Protein AF-A0A965ER17-F1 (afdb_monomer)

Sequence (101 aa):
MDSDFRTEFVRAPSGTKHHPALVLNADYRPLSYYPLSLWSWQDAIKAAYMDRVDIVAEYDDYVSSPTTRIKIPSVVVLKDYIKPQKRVAFTRFNLFLRDEF

Secondary structure (DSSP, 8-state):
--SSHHHHHHH-TTTTSSSPEEEEPTTS-BS-BTTB-EE-HHHHHHHHHTTSEEEEEEEEEEEE-SS-EEEEEEEEEESSPPPPPSS----HHHHHHHTT-

Structure (mmCIF, N/CA/C/O backbone):
data_AF-A0A965ER17-F1
#
_entry.id   AF-A0A965ER17-F1
#
loop_
_atom_site.group_PDB
_atom_site.id
_atom_site.type_symbol
_atom_site.label_atom_id
_atom_site.label_alt_id
_atom_site.label_comp_id
_atom_site.label_asym_id
_atom_site.label_entity_id
_atom_site.label_seq_id
_atom_site.pdbx_PDB_ins_code
_atom_site.Cartn_x
_atom_site.Cartn_y
_atom_site.Cartn_z
_atom_site.occupancy
_atom_site.B_iso_or_equiv
_atom_site.auth_seq_id
_atom_site.auth_comp_id
_atom_site.auth_asym_id
_atom_site.auth_atom_id
_atom_site.pdbx_PDB_model_num
ATOM 1 N N . MET A 1 1 ? 2.410 18.485 -7.675 1.00 39.69 1 MET A N 1
ATOM 2 C CA . MET A 1 1 ? 2.760 18.340 -6.240 1.00 39.69 1 MET A CA 1
ATOM 3 C C . MET A 1 1 ? 2.856 16.835 -5.963 1.00 39.69 1 MET A C 1
ATOM 5 O O . MET A 1 1 ? 2.092 16.299 -5.182 1.00 39.69 1 MET A O 1
ATOM 9 N N . ASP A 1 2 ? 3.751 16.127 -6.666 1.00 43.38 2 ASP A N 1
ATOM 10 C CA . ASP A 1 2 ? 3.646 14.659 -6.861 1.00 43.38 2 ASP A CA 1
ATOM 11 C C . ASP A 1 2 ? 4.914 13.898 -6.447 1.00 43.38 2 ASP A C 1
ATOM 13 O O . ASP A 1 2 ? 5.066 12.704 -6.705 1.00 43.38 2 ASP A O 1
ATOM 17 N N . SER A 1 3 ? 5.878 14.604 -5.858 1.00 39.09 3 SER A N 1
ATOM 18 C CA . SER A 1 3 ? 7.214 14.083 -5.569 1.00 39.09 3 SER A CA 1
ATOM 19 C C . SER A 1 3 ? 7.344 13.403 -4.205 1.00 39.09 3 SER A C 1
ATOM 21 O O . SER A 1 3 ? 8.278 12.623 -4.041 1.00 39.09 3 SER A O 1
ATOM 23 N N . ASP A 1 4 ? 6.426 13.640 -3.262 1.00 49.84 4 ASP A N 1
ATOM 24 C CA . ASP A 1 4 ? 6.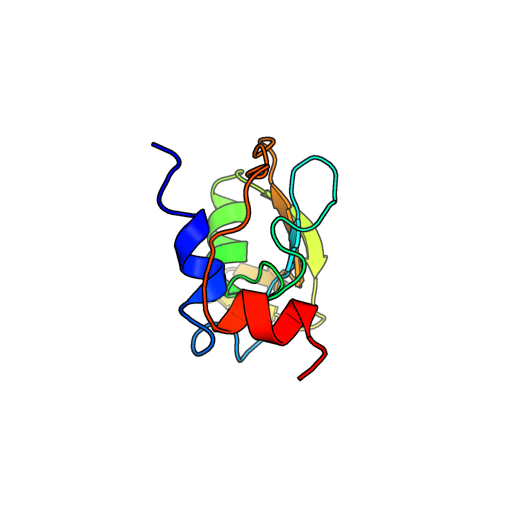593 13.167 -1.877 1.00 49.84 4 ASP A CA 1
ATOM 25 C C . ASP A 1 4 ? 6.228 11.696 -1.665 1.00 49.84 4 ASP A C 1
ATOM 27 O O . ASP A 1 4 ? 6.980 10.981 -1.004 1.00 49.84 4 ASP A O 1
ATOM 31 N N . PHE A 1 5 ? 5.163 11.192 -2.301 1.00 52.16 5 PHE A N 1
ATOM 32 C CA . PHE A 1 5 ? 4.702 9.814 -2.071 1.00 52.16 5 PHE A CA 1
ATOM 33 C C . PHE A 1 5 ? 5.798 8.769 -2.313 1.00 52.16 5 PHE A C 1
ATOM 35 O O . PHE A 1 5 ? 5.906 7.786 -1.590 1.00 52.16 5 PHE A O 1
ATOM 42 N N . ARG A 1 6 ? 6.653 8.983 -3.320 1.00 52.62 6 ARG A N 1
ATOM 43 C CA . ARG A 1 6 ? 7.596 7.969 -3.820 1.00 52.62 6 ARG A CA 1
ATOM 44 C C . ARG A 1 6 ? 8.708 7.600 -2.840 1.00 52.62 6 ARG A C 1
ATOM 46 O O . ARG A 1 6 ? 9.254 6.505 -2.952 1.00 52.62 6 ARG A O 1
ATOM 53 N N . THR A 1 7 ? 9.068 8.491 -1.919 1.00 51.44 7 THR A N 1
ATOM 54 C CA . THR A 1 7 ? 10.239 8.284 -1.051 1.00 51.44 7 THR A CA 1
ATOM 55 C C . THR A 1 7 ? 9.877 7.604 0.271 1.00 51.44 7 THR A C 1
ATOM 57 O O . THR A 1 7 ? 10.749 7.007 0.906 1.00 51.44 7 THR A O 1
ATOM 60 N N . GLU A 1 8 ? 8.603 7.645 0.670 1.00 54.31 8 GLU A N 1
ATOM 61 C CA . GLU A 1 8 ? 8.131 7.072 1.936 1.00 54.31 8 GLU A CA 1
ATOM 62 C C . GLU A 1 8 ? 8.098 5.542 1.921 1.00 54.31 8 GLU A C 1
ATOM 64 O O . GLU A 1 8 ? 8.535 4.922 2.890 1.00 54.31 8 GLU A O 1
ATOM 69 N N . PHE A 1 9 ? 7.701 4.927 0.800 1.00 55.34 9 PHE A N 1
ATOM 70 C CA . PHE A 1 9 ? 7.565 3.467 0.681 1.00 55.34 9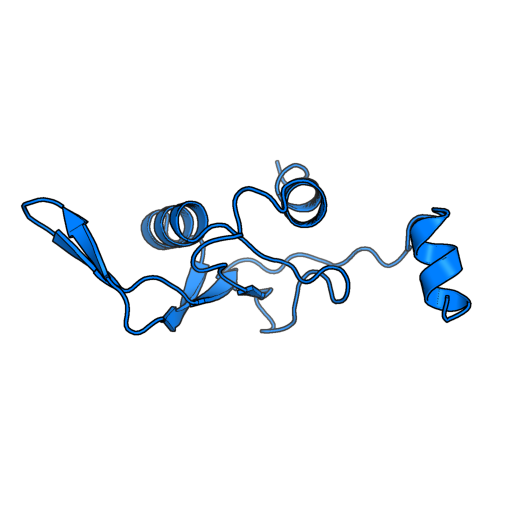 PHE A CA 1
ATOM 71 C C . PHE A 1 9 ? 8.860 2.691 0.984 1.00 55.34 9 PHE A C 1
ATOM 73 O O . PHE A 1 9 ? 8.817 1.539 1.403 1.00 55.34 9 PHE A O 1
ATOM 80 N N . VAL A 1 10 ? 10.023 3.308 0.746 1.00 51.97 10 VAL A N 1
ATOM 81 C CA . VAL A 1 10 ? 11.341 2.653 0.842 1.00 51.97 10 VAL A CA 1
ATOM 82 C C . VAL A 1 10 ? 12.018 2.910 2.193 1.00 51.97 10 VAL A C 1
ATOM 84 O O . VAL A 1 10 ? 12.891 2.144 2.597 1.00 51.97 10 VAL A O 1
ATOM 87 N N . ARG A 1 11 ? 11.665 3.994 2.898 1.00 50.91 11 ARG A N 1
ATOM 88 C CA . ARG A 1 11 ? 12.476 4.515 4.016 1.00 50.91 11 ARG A CA 1
ATOM 89 C C . ARG A 1 11 ? 11.899 4.284 5.412 1.00 50.91 11 ARG A C 1
ATOM 91 O O . ARG A 1 11 ? 12.631 4.494 6.375 1.00 50.91 11 ARG A O 1
ATOM 98 N N . ALA A 1 12 ? 10.655 3.820 5.550 1.00 54.56 12 ALA A N 1
ATOM 99 C CA . ALA A 1 12 ? 10.009 3.674 6.860 1.00 54.56 12 ALA A CA 1
ATOM 100 C C . ALA A 1 12 ? 9.433 2.263 7.133 1.00 54.56 12 ALA A C 1
ATOM 102 O O . ALA A 1 12 ? 8.228 2.115 7.331 1.00 54.56 12 ALA A O 1
ATOM 103 N N . PRO A 1 13 ? 10.271 1.210 7.235 1.00 53.34 13 PRO A N 1
ATOM 104 C CA . PRO A 1 13 ? 9.808 -0.152 7.541 1.00 53.34 13 PRO A CA 1
ATOM 105 C C . PRO A 1 13 ? 9.245 -0.317 8.966 1.00 53.34 13 PRO A C 1
ATOM 107 O O . PRO A 1 13 ? 8.674 -1.354 9.298 1.00 53.34 13 PRO A O 1
ATOM 110 N N . SER A 1 14 ? 9.431 0.665 9.855 1.00 53.00 14 SER A N 1
ATOM 111 C CA . SER A 1 14 ? 8.935 0.609 11.235 1.00 53.00 14 SER A CA 1
ATOM 112 C C . SER A 1 14 ? 7.425 0.844 11.341 1.00 53.00 14 SER A C 1
ATOM 114 O O . SER A 1 14 ? 6.802 0.254 12.221 1.00 53.00 14 SER A O 1
ATOM 116 N N . GLY A 1 15 ? 6.836 1.646 10.445 1.00 59.22 15 GLY A N 1
ATOM 117 C CA . GLY A 1 15 ? 5.395 1.935 10.423 1.00 59.22 15 GLY A CA 1
ATOM 118 C C . GLY A 1 15 ? 4.541 0.835 9.783 1.00 59.22 15 GLY A C 1
ATOM 119 O O . GLY A 1 15 ? 3.334 0.795 9.992 1.00 59.22 15 GLY A O 1
ATOM 120 N N . THR A 1 16 ? 5.161 -0.087 9.043 1.00 63.28 16 THR A N 1
ATOM 121 C CA . THR A 1 16 ? 4.493 -1.157 8.282 1.00 63.28 16 THR A CA 1
ATOM 122 C C . THR A 1 16 ? 4.509 -2.515 8.994 1.00 63.28 16 THR A C 1
ATOM 124 O O . THR A 1 16 ? 4.176 -3.529 8.389 1.00 63.28 16 THR A O 1
ATOM 127 N N . LYS A 1 17 ? 4.937 -2.588 10.264 1.00 70.06 17 LYS A N 1
ATOM 128 C CA . LYS A 1 17 ? 5.094 -3.875 10.976 1.00 70.06 17 LYS A CA 1
ATOM 129 C C . LYS A 1 17 ? 3.774 -4.562 11.326 1.00 70.06 17 LYS A C 1
ATOM 131 O O . LYS A 1 17 ? 3.747 -5.781 11.454 1.00 70.06 17 LYS A O 1
ATOM 136 N N . HIS A 1 18 ? 2.702 -3.794 11.484 1.00 83.56 18 HIS A N 1
ATOM 137 C CA . HIS A 1 18 ? 1.373 -4.309 11.798 1.00 83.56 18 HIS A CA 1
ATOM 138 C C . HIS A 1 18 ? 0.457 -4.000 10.619 1.00 83.56 18 HIS A C 1
ATOM 140 O O . HIS A 1 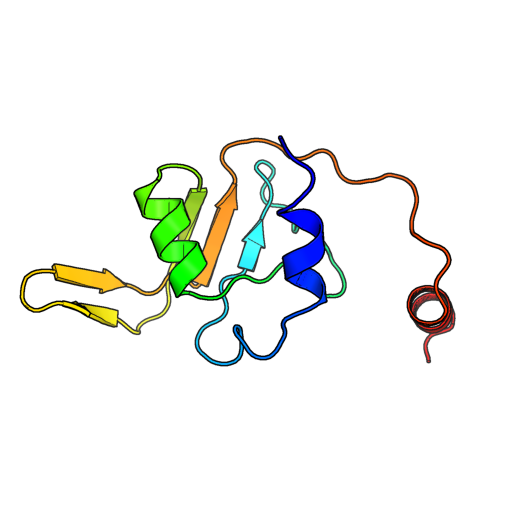18 ? 0.253 -2.829 10.316 1.00 83.56 18 HIS A O 1
ATOM 146 N N . HIS A 1 19 ? -0.035 -5.045 9.949 1.00 91.31 19 HIS A N 1
ATOM 147 C CA . HIS A 1 19 ? -1.009 -4.964 8.851 1.00 91.31 19 HIS A CA 1
ATOM 148 C C . HIS A 1 19 ? -0.610 -4.004 7.711 1.00 91.31 19 HIS A C 1
ATOM 150 O O . HIS A 1 19 ? -1.302 -3.017 7.467 1.00 91.31 19 HIS A O 1
ATOM 156 N N . PRO A 1 20 ? 0.523 -4.242 7.022 1.00 93.12 20 PRO A N 1
ATOM 157 C CA . PRO A 1 20 ? 0.936 -3.408 5.896 1.00 93.12 20 PRO A CA 1
ATOM 158 C C . PRO A 1 20 ? -0.019 -3.530 4.704 1.00 93.12 20 PRO A C 1
ATOM 160 O O . PRO A 1 20 ? -0.323 -4.628 4.254 1.00 93.12 20 PRO A O 1
ATOM 163 N N . ALA A 1 21 ? -0.407 -2.405 4.113 1.00 93.75 21 ALA A N 1
ATOM 164 C CA . ALA A 1 21 ? -1.220 -2.394 2.904 1.00 93.75 21 ALA A CA 1
ATOM 165 C C . ALA A 1 21 ? -0.337 -2.346 1.649 1.00 93.75 21 ALA A C 1
ATOM 167 O O . ALA A 1 21 ? 0.485 -1.440 1.499 1.00 93.75 21 ALA A O 1
ATOM 168 N N . LEU A 1 22 ? -0.519 -3.289 0.723 1.00 94.56 22 LEU A N 1
ATOM 169 C CA . LEU A 1 22 ? 0.114 -3.248 -0.592 1.00 94.56 22 LEU A CA 1
ATOM 170 C C . LEU A 1 22 ? -0.528 -2.158 -1.450 1.00 94.56 22 LEU A C 1
ATOM 172 O O . LEU A 1 22 ? -1.741 -2.151 -1.649 1.00 94.56 22 LEU A O 1
ATOM 176 N N . VAL A 1 23 ? 0.300 -1.273 -1.996 1.00 94.19 23 VAL A N 1
ATOM 177 C CA . VAL A 1 23 ? -0.140 -0.178 -2.860 1.00 94.19 23 VAL A CA 1
ATOM 178 C C . VAL A 1 23 ? 0.173 -0.516 -4.304 1.00 94.19 23 VAL A C 1
ATOM 180 O O . VAL A 1 23 ? 1.336 -0.668 -4.693 1.00 94.19 23 VAL A O 1
ATOM 183 N N . LEU A 1 24 ? -0.881 -0.604 -5.099 1.00 95.06 24 LEU A N 1
ATOM 184 C CA . LEU A 1 24 ? -0.833 -0.815 -6.533 1.00 95.06 24 LEU A CA 1
ATOM 185 C C . LEU A 1 24 ? -1.119 0.496 -7.258 1.00 95.06 24 LEU A C 1
ATOM 187 O O . LEU A 1 24 ? -1.845 1.366 -6.783 1.00 95.06 24 LEU A O 1
ATOM 191 N N . ASN A 1 25 ? -0.543 0.630 -8.438 1.00 94.88 25 ASN A N 1
ATOM 192 C CA . ASN A 1 25 ? -0.860 1.693 -9.368 1.00 94.88 25 ASN A CA 1
ATOM 193 C C . ASN A 1 25 ? -2.229 1.441 -10.033 1.00 94.88 25 ASN A C 1
ATOM 195 O O . ASN A 1 25 ? -2.774 0.343 -9.924 1.00 94.88 25 ASN A O 1
ATOM 199 N N . ALA A 1 26 ? -2.761 2.424 -10.762 1.00 94.94 26 ALA A N 1
ATOM 200 C CA . ALA A 1 26 ? -4.075 2.340 -11.417 1.00 94.94 26 ALA A CA 1
ATOM 201 C C . ALA A 1 26 ? -4.204 1.198 -12.451 1.00 94.94 26 ALA A C 1
ATOM 203 O O . ALA A 1 26 ? -5.305 0.799 -12.816 1.00 94.94 26 ALA A O 1
ATOM 204 N N . ASP A 1 27 ? -3.082 0.649 -12.924 1.00 94.88 27 ASP A N 1
ATOM 205 C CA . ASP A 1 27 ? -3.017 -0.536 -13.787 1.00 94.88 27 ASP A CA 1
ATOM 206 C C . ASP A 1 27 ? -2.861 -1.855 -13.005 1.00 94.88 27 ASP A C 1
ATOM 208 O O . ASP A 1 27 ? -2.501 -2.879 -13.588 1.00 94.88 27 ASP A O 1
ATOM 212 N N . TYR A 1 28 ? -3.121 -1.839 -11.693 1.00 94.94 28 TYR A N 1
ATOM 213 C CA . TYR A 1 28 ? -3.030 -2.981 -10.776 1.00 94.94 28 TYR A CA 1
ATOM 214 C C . TYR A 1 28 ? -1.623 -3.590 -10.670 1.00 94.94 28 TYR A C 1
ATOM 216 O O . TYR A 1 28 ? -1.450 -4.714 -10.198 1.00 94.94 28 TYR A O 1
ATOM 224 N N . ARG A 1 29 ? -0.588 -2.846 -11.077 1.00 91.69 29 ARG A N 1
ATOM 225 C CA . ARG A 1 29 ? 0.816 -3.247 -10.924 1.00 91.69 29 ARG A CA 1
ATOM 226 C C . ARG A 1 29 ? 1.436 -2.568 -9.708 1.00 91.69 29 ARG A C 1
ATOM 228 O O . ARG A 1 29 ? 1.084 -1.428 -9.406 1.00 91.69 29 ARG A O 1
ATOM 235 N N . PRO A 1 30 ? 2.374 -3.218 -9.002 1.00 87.69 30 PRO A N 1
ATOM 236 C CA . PRO A 1 30 ? 3.051 -2.578 -7.882 1.00 87.69 30 PRO A CA 1
ATOM 237 C C . PRO A 1 30 ? 3.856 -1.367 -8.369 1.00 87.69 30 PRO A C 1
ATOM 239 O O . PRO A 1 30 ? 4.466 -1.393 -9.440 1.00 87.69 30 PRO A O 1
ATOM 242 N N . LEU A 1 31 ? 3.884 -0.302 -7.564 1.00 85.94 31 LEU A N 1
ATOM 243 C CA . LEU A 1 31 ? 4.677 0.899 -7.862 1.00 85.94 31 LEU A CA 1
ATOM 244 C C . LEU A 1 31 ? 6.182 0.620 -7.771 1.00 85.94 31 LEU A C 1
ATOM 246 O O . LEU A 1 31 ? 6.980 1.259 -8.456 1.00 85.94 31 LEU A O 1
ATOM 250 N N . SER A 1 32 ? 6.559 -0.335 -6.921 1.00 82.12 32 SER A N 1
ATOM 251 C CA . SER A 1 32 ? 7.918 -0.841 -6.771 1.00 82.12 32 SER A CA 1
ATOM 252 C C . SER A 1 32 ? 7.878 -2.346 -6.534 1.00 82.12 32 SER A C 1
ATOM 254 O O . SER A 1 32 ? 7.082 -2.829 -5.732 1.00 82.12 32 SER A O 1
ATOM 256 N N . TYR A 1 33 ? 8.745 -3.083 -7.228 1.00 80.12 33 TYR A N 1
ATOM 257 C CA . TYR A 1 33 ? 8.883 -4.532 -7.062 1.00 80.12 33 TYR A CA 1
ATOM 258 C C . TYR A 1 33 ? 9.835 -4.891 -5.917 1.00 80.12 33 TYR A C 1
ATOM 260 O O . TYR A 1 33 ? 9.646 -5.918 -5.271 1.00 80.12 33 TYR A O 1
ATOM 268 N N . TYR A 1 34 ? 10.842 -4.051 -5.645 1.00 78.75 34 TYR A N 1
ATOM 269 C CA . TYR A 1 34 ? 11.763 -4.265 -4.533 1.00 78.75 34 TYR A CA 1
ATOM 270 C C . TYR A 1 34 ? 12.391 -2.948 -4.024 1.00 78.75 34 TYR A C 1
ATOM 272 O O . TYR A 1 34 ? 13.119 -2.294 -4.774 1.00 78.75 34 TYR A O 1
ATOM 280 N N . PRO A 1 35 ? 12.141 -2.554 -2.760 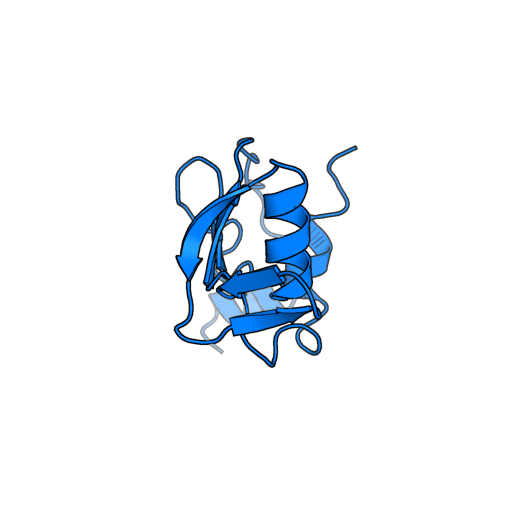1.00 80.12 35 PRO A N 1
ATOM 281 C CA . PRO A 1 35 ? 11.154 -3.157 -1.860 1.00 80.12 35 PRO A CA 1
ATOM 282 C C . PRO A 1 35 ? 9.731 -2.957 -2.404 1.00 80.12 35 PRO A C 1
ATOM 284 O O . PRO A 1 35 ? 9.494 -2.039 -3.194 1.00 80.12 35 PRO A O 1
ATOM 287 N N . LEU A 1 36 ? 8.794 -3.822 -2.011 1.00 84.31 36 LEU A N 1
ATOM 288 C CA . LEU A 1 36 ? 7.385 -3.659 -2.379 1.00 84.31 36 LEU A CA 1
ATOM 289 C C . LEU A 1 36 ? 6.857 -2.299 -1.905 1.00 84.31 36 LEU A C 1
ATOM 291 O O . LEU A 1 36 ? 7.244 -1.805 -0.845 1.00 84.31 36 LEU A O 1
ATOM 295 N N . SER A 1 37 ? 5.954 -1.703 -2.681 1.00 87.88 37 SER A N 1
ATOM 296 C CA . SER A 1 37 ? 5.271 -0.466 -2.302 1.00 87.88 37 SER A CA 1
ATOM 297 C C . SER A 1 37 ? 4.229 -0.736 -1.220 1.00 87.88 37 SER A C 1
ATOM 299 O O . SER A 1 37 ? 3.103 -1.124 -1.522 1.00 87.88 37 SER A O 1
ATOM 301 N N . LEU A 1 38 ? 4.616 -0.543 0.041 1.00 89.94 38 LEU A N 1
ATOM 302 C CA . LEU A 1 38 ? 3.763 -0.774 1.206 1.00 89.94 38 LEU A CA 1
ATOM 303 C C . LEU A 1 38 ? 3.419 0.536 1.922 1.00 89.94 38 LEU A C 1
ATOM 305 O O . LEU A 1 38 ? 4.266 1.418 2.069 1.00 89.94 38 LEU A O 1
ATOM 309 N N . TRP A 1 39 ? 2.190 0.625 2.418 1.00 90.56 39 TRP A N 1
ATOM 310 C CA . TRP A 1 39 ? 1.723 1.649 3.349 1.00 90.56 39 TRP A CA 1
ATOM 311 C C . TRP A 1 39 ? 1.420 1.052 4.719 1.00 90.56 39 TRP A C 1
ATOM 313 O O . TRP A 1 39 ? 1.174 -0.147 4.861 1.00 90.56 39 TRP A O 1
ATOM 323 N N . SER A 1 40 ? 1.416 1.910 5.740 1.00 91.69 40 SER A N 1
ATOM 324 C CA . SER A 1 40 ? 0.751 1.580 6.998 1.00 91.69 40 SER A CA 1
ATOM 325 C C . SER A 1 40 ? -0.757 1.449 6.752 1.00 91.69 40 SER A C 1
ATOM 327 O O . SER A 1 40 ? -1.309 2.105 5.859 1.00 91.69 40 SER A O 1
ATOM 329 N N . TRP A 1 41 ? -1.459 0.637 7.540 1.00 92.75 41 TRP A N 1
ATOM 330 C CA . TRP A 1 41 ? -2.913 0.558 7.404 1.00 92.75 41 TRP A CA 1
ATOM 331 C C . TRP A 1 41 ? -3.606 1.897 7.688 1.00 92.75 41 TRP A C 1
ATOM 333 O O . TRP A 1 41 ? -4.652 2.186 7.108 1.00 92.75 41 TRP A O 1
ATOM 343 N N . GLN A 1 42 ? -3.026 2.738 8.552 1.00 92.25 42 GLN A N 1
ATOM 344 C CA . GLN A 1 42 ? -3.558 4.063 8.862 1.00 92.25 42 GLN A CA 1
ATOM 345 C C . GLN A 1 42 ? -3.551 4.958 7.620 1.00 92.25 42 GLN A C 1
ATOM 347 O O . GLN A 1 42 ? -4.523 5.672 7.365 1.00 92.25 42 GLN A O 1
ATOM 352 N N . ASP A 1 43 ? -2.473 4.909 6.833 1.00 92.31 43 ASP A N 1
ATOM 353 C CA . ASP A 1 43 ? -2.365 5.676 5.593 1.00 92.31 43 ASP A CA 1
ATOM 354 C C . ASP A 1 43 ? -3.282 5.124 4.503 1.00 92.31 43 ASP A C 1
ATOM 356 O O . ASP A 1 43 ? -3.904 5.909 3.788 1.00 92.31 43 ASP A O 1
ATOM 360 N N . ALA A 1 44 ? -3.462 3.802 4.436 1.00 93.38 44 ALA A N 1
ATOM 361 C CA . ALA A 1 44 ? -4.425 3.185 3.528 1.00 93.38 44 ALA A CA 1
ATOM 362 C C . ALA A 1 44 ? -5.873 3.614 3.832 1.00 93.38 44 ALA A C 1
ATOM 364 O O . ALA A 1 44 ? -6.585 4.038 2.923 1.00 93.38 44 ALA A O 1
ATOM 365 N N . ILE A 1 45 ? -6.295 3.593 5.105 1.00 94.06 45 ILE A N 1
ATOM 366 C CA . ILE A 1 45 ? -7.631 4.070 5.512 1.00 94.06 45 ILE A CA 1
ATOM 367 C C . ILE A 1 45 ? -7.792 5.562 5.207 1.00 94.06 45 ILE A C 1
ATOM 369 O O . ILE A 1 45 ? -8.818 5.976 4.672 1.00 94.06 45 ILE A O 1
ATOM 373 N N . LYS A 1 46 ? -6.775 6.376 5.516 1.00 93.31 46 LYS A N 1
ATOM 374 C CA . LYS A 1 46 ? -6.780 7.817 5.226 1.00 93.31 46 LYS A CA 1
ATOM 375 C C . LYS A 1 46 ? -6.957 8.078 3.730 1.00 93.31 46 LYS A C 1
ATOM 377 O O . LYS A 1 46 ? -7.776 8.911 3.351 1.00 93.31 46 LYS A O 1
ATOM 382 N N . ALA A 1 47 ? -6.218 7.363 2.885 1.00 94.62 47 ALA A N 1
ATOM 383 C CA . ALA A 1 47 ? -6.298 7.503 1.437 1.00 94.62 47 ALA A CA 1
ATOM 384 C C . ALA A 1 47 ? -7.657 7.049 0.882 1.00 94.62 47 ALA A C 1
ATOM 386 O O . ALA A 1 47 ? -8.196 7.725 0.006 1.00 94.62 47 ALA A O 1
ATOM 387 N N . ALA A 1 48 ? -8.226 5.961 1.415 1.00 94.81 48 ALA A N 1
ATOM 388 C CA . ALA A 1 48 ? -9.557 5.487 1.038 1.00 94.81 48 ALA A CA 1
ATOM 389 C C . ALA A 1 48 ? -10.640 6.507 1.427 1.00 94.81 48 ALA A C 1
ATOM 391 O O . ALA A 1 48 ? -11.505 6.837 0.624 1.00 94.81 48 ALA A O 1
ATOM 392 N N . TYR A 1 49 ? -10.546 7.089 2.627 1.00 93.56 49 TYR A N 1
ATOM 393 C CA . TYR A 1 49 ? -11.481 8.120 3.087 1.00 93.56 49 TYR A CA 1
ATOM 394 C C . TYR A 1 49 ? -11.386 9.424 2.278 1.00 93.56 49 TYR A C 1
ATOM 396 O O . TYR A 1 49 ? -12.377 10.124 2.099 1.00 93.56 49 TYR A O 1
ATOM 404 N N . MET A 1 50 ? -10.193 9.754 1.774 1.00 95.88 50 MET A N 1
ATOM 405 C CA . MET A 1 50 ? -9.965 10.884 0.864 1.00 95.88 50 MET A CA 1
ATOM 406 C C . MET A 1 50 ? -10.321 10.576 -0.598 1.00 95.88 50 MET A C 1
ATOM 408 O O . MET A 1 50 ? -10.023 11.395 -1.465 1.00 95.88 50 MET A O 1
ATOM 412 N N . ASP A 1 51 ? -10.903 9.408 -0.878 1.00 95.19 51 ASP A N 1
ATOM 413 C CA . ASP A 1 51 ? -11.281 8.955 -2.217 1.00 95.19 51 ASP A CA 1
ATOM 414 C C . ASP A 1 51 ? -10.104 8.872 -3.213 1.00 95.19 51 ASP A C 1
ATOM 416 O O . ASP A 1 51 ? -10.279 8.985 -4.423 1.00 95.19 51 ASP A O 1
ATOM 420 N N . ARG A 1 52 ? -8.872 8.673 -2.719 1.00 94.62 52 ARG A N 1
ATOM 421 C CA . ARG A 1 52 ? -7.655 8.605 -3.557 1.00 94.62 52 ARG A CA 1
ATOM 422 C C . ARG A 1 52 ? -7.319 7.197 -4.038 1.00 94.62 52 ARG A C 1
ATOM 424 O O . ARG A 1 52 ? -6.537 7.040 -4.977 1.00 94.62 52 ARG A O 1
ATOM 431 N N . VAL A 1 53 ? -7.860 6.186 -3.365 1.00 96.69 53 VAL A N 1
ATOM 432 C CA . VAL A 1 53 ? -7.595 4.774 -3.647 1.00 96.69 53 VAL A CA 1
ATOM 433 C C . VAL A 1 53 ? -8.865 3.950 -3.547 1.00 96.69 53 VAL A C 1
ATOM 435 O O . VAL A 1 53 ? -9.750 4.278 -2.759 1.00 96.69 53 VAL A O 1
ATOM 438 N N . ASP A 1 54 ? -8.896 2.854 -4.293 1.00 97.69 54 ASP A N 1
ATOM 439 C CA . ASP A 1 54 ? -9.904 1.809 -4.171 1.00 97.69 54 ASP A CA 1
ATOM 440 C C . ASP A 1 54 ? -9.341 0.632 -3.362 1.00 97.69 54 ASP A C 1
ATOM 442 O O . ASP A 1 54 ? -8.168 0.267 -3.494 1.00 97.69 54 ASP A O 1
ATOM 446 N N . ILE A 1 55 ? -10.174 0.038 -2.505 1.00 97.44 55 ILE A N 1
ATOM 447 C CA . ILE A 1 55 ? -9.806 -1.127 -1.690 1.00 97.44 55 ILE A CA 1
ATOM 448 C C . ILE A 1 55 ? -10.045 -2.393 -2.514 1.00 97.44 55 ILE A C 1
ATOM 450 O O . ILE A 1 55 ? -11.163 -2.655 -2.950 1.00 97.44 55 ILE A O 1
ATOM 454 N N . VAL A 1 56 ? -8.993 -3.189 -2.710 1.00 97.75 56 VAL A N 1
ATOM 455 C CA . VAL A 1 56 ? -9.051 -4.457 -3.459 1.00 97.75 56 VAL A CA 1
ATOM 456 C C . VAL A 1 56 ? -9.190 -5.646 -2.520 1.00 97.75 56 VAL A C 1
ATOM 458 O O . VAL A 1 56 ? -9.909 -6.597 -2.816 1.00 97.75 56 VAL A O 1
ATOM 461 N N . ALA A 1 57 ? -8.484 -5.600 -1.393 1.00 97.75 57 ALA A N 1
ATOM 462 C CA . ALA A 1 57 ? -8.527 -6.641 -0.383 1.00 97.75 57 ALA A CA 1
ATOM 463 C C . ALA A 1 57 ? -8.374 -6.040 1.013 1.00 97.75 57 ALA A C 1
ATOM 465 O O . ALA A 1 57 ? -7.786 -4.971 1.202 1.00 97.75 57 ALA A O 1
ATOM 466 N N . GLU A 1 58 ? -8.894 -6.767 1.992 1.00 97.94 58 GLU A N 1
ATOM 467 C CA . GLU A 1 58 ? -8.924 -6.393 3.400 1.00 97.94 58 GLU A CA 1
ATOM 468 C C . GLU A 1 58 ? -8.381 -7.552 4.241 1.00 97.94 58 GLU A C 1
ATOM 470 O O . GLU A 1 58 ? -8.389 -8.705 3.809 1.00 97.94 58 GLU A O 1
ATOM 475 N N . TYR A 1 59 ? -7.886 -7.246 5.433 1.00 96.50 59 TYR A N 1
ATOM 476 C CA . TYR A 1 59 ? -7.644 -8.235 6.475 1.00 96.50 59 TYR A CA 1
ATOM 477 C C . TYR A 1 59 ? -8.959 -8.620 7.169 1.00 96.50 59 TYR A C 1
ATOM 479 O O . TYR A 1 59 ? -9.948 -7.886 7.114 1.00 96.50 59 TYR A O 1
ATOM 487 N N . ASP A 1 60 ? -8.940 -9.735 7.901 1.00 95.69 60 ASP A N 1
ATOM 488 C CA . ASP A 1 60 ? -10.048 -10.140 8.782 1.00 95.69 60 ASP A CA 1
ATOM 489 C C . ASP A 1 60 ? -10.084 -9.347 10.105 1.00 95.69 60 ASP A C 1
ATOM 491 O O . ASP A 1 60 ? -11.011 -9.479 10.910 1.00 95.69 60 ASP A O 1
ATOM 495 N N . ASP A 1 61 ? -9.085 -8.490 10.318 1.00 94.75 61 ASP A N 1
ATOM 496 C CA . ASP A 1 61 ? -8.980 -7.575 11.444 1.00 94.75 61 ASP A CA 1
ATOM 497 C C . ASP A 1 61 ? -9.766 -6.278 11.218 1.00 94.75 61 ASP A C 1
ATOM 499 O O . ASP A 1 61 ? -9.984 -5.809 10.096 1.00 94.75 61 ASP A O 1
ATOM 503 N N . TYR A 1 62 ? -10.167 -5.656 12.327 1.00 95.38 62 TYR A N 1
ATOM 504 C CA . TYR A 1 62 ? -10.960 -4.432 12.321 1.00 95.38 62 TYR A CA 1
ATOM 505 C C . TYR A 1 62 ? -10.343 -3.371 13.217 1.00 95.38 62 TYR A C 1
ATOM 507 O O . TYR A 1 62 ? -9.864 -3.656 14.314 1.00 95.38 62 TYR A O 1
ATOM 515 N N . VAL A 1 63 ? -10.479 -2.123 12.788 1.00 93.06 63 VAL A N 1
ATOM 516 C CA . VAL A 1 63 ? -10.224 -0.941 13.607 1.00 93.06 63 VAL A CA 1
ATOM 517 C C . VAL A 1 63 ? -11.570 -0.354 14.006 1.00 93.06 63 VAL A C 1
ATOM 519 O O . VAL A 1 63 ? -12.490 -0.255 13.191 1.00 93.06 63 VAL A O 1
ATOM 522 N N . SER A 1 64 ? -11.704 0.014 15.278 1.00 93.38 64 SER A N 1
ATOM 523 C CA . SER A 1 64 ? -12.956 0.519 15.836 1.00 93.38 64 SER A CA 1
ATOM 524 C C . SER A 1 64 ? -12.766 1.900 16.443 1.00 93.38 64 SER A C 1
ATOM 526 O O . SER A 1 64 ? -11.813 2.144 17.180 1.00 93.38 64 SER A O 1
ATOM 528 N N . SER A 1 65 ? -13.724 2.779 16.179 1.00 90.69 65 SER A N 1
ATOM 529 C CA . SER A 1 65 ? -14.064 3.910 17.036 1.00 90.69 65 SER A CA 1
ATOM 530 C C . SER A 1 65 ? -15.333 3.557 17.832 1.00 90.69 65 SER A C 1
ATOM 532 O O . SER A 1 65 ? -15.942 2.513 17.575 1.00 90.69 65 SER A O 1
ATOM 534 N N . PRO A 1 66 ? -15.773 4.397 18.783 1.00 95.81 66 PRO A N 1
ATOM 535 C CA . PRO A 1 66 ? -17.036 4.179 19.489 1.00 95.81 66 PRO A CA 1
ATOM 536 C C . PRO A 1 66 ? -18.274 4.099 18.579 1.00 95.81 66 PRO A C 1
ATOM 538 O O . PRO A 1 66 ? -19.266 3.489 18.960 1.00 95.81 66 PRO A O 1
ATOM 541 N N . THR A 1 67 ? -18.235 4.708 17.389 1.00 96.12 67 THR A N 1
ATOM 542 C CA . THR A 1 67 ? -19.386 4.800 16.469 1.00 96.12 67 THR A CA 1
ATOM 543 C C . THR A 1 67 ? -19.180 4.075 15.143 1.00 96.12 67 THR A C 1
ATOM 545 O O . THR A 1 67 ? -20.132 3.905 14.387 1.00 96.12 67 THR A O 1
ATOM 548 N N . THR A 1 68 ? -17.949 3.680 14.824 1.00 93.50 68 THR A N 1
ATOM 549 C CA . THR A 1 68 ? -17.584 3.194 13.492 1.00 93.50 68 THR A CA 1
ATOM 550 C C . THR A 1 68 ? -16.670 1.989 13.608 1.00 93.50 68 THR A C 1
ATOM 552 O O . THR A 1 68 ? -15.763 1.961 14.435 1.00 93.50 68 THR A O 1
ATOM 555 N N . ARG A 1 69 ? -16.865 1.011 12.728 1.00 95.81 69 ARG A N 1
ATOM 556 C CA . ARG A 1 69 ? -15.983 -0.143 12.588 1.00 95.81 69 ARG A CA 1
ATOM 557 C C . ARG A 1 69 ? -15.553 -0.259 11.133 1.00 95.81 69 ARG A C 1
ATOM 559 O O . ARG A 1 69 ? -16.400 -0.236 10.246 1.00 95.81 69 ARG A O 1
ATOM 566 N N . ILE A 1 70 ? -14.249 -0.351 10.904 1.00 94.81 70 ILE A N 1
ATOM 567 C CA . ILE A 1 70 ? -13.635 -0.333 9.574 1.00 94.81 70 ILE A CA 1
ATOM 568 C C . ILE A 1 70 ? -12.751 -1.571 9.459 1.00 94.81 70 ILE A C 1
ATOM 570 O O . ILE A 1 70 ? -11.977 -1.863 10.373 1.00 94.81 70 ILE A O 1
ATOM 574 N N . LYS A 1 71 ? -12.881 -2.318 8.363 1.00 96.50 71 LYS A N 1
ATOM 575 C CA . LYS A 1 71 ? -11.953 -3.407 8.051 1.00 96.50 71 LYS A CA 1
ATOM 576 C C . LYS A 1 71 ? -10.608 -2.840 7.634 1.00 96.50 71 LYS A C 1
ATOM 578 O O . LYS A 1 71 ? -10.545 -1.819 6.955 1.00 96.50 71 LYS A O 1
ATOM 583 N N . ILE A 1 72 ? -9.532 -3.489 8.057 1.00 96.19 72 ILE A N 1
ATOM 584 C CA . ILE A 1 72 ? -8.190 -3.008 7.741 1.00 96.19 72 ILE A CA 1
ATOM 585 C C . ILE A 1 72 ? -7.881 -3.323 6.269 1.00 96.19 72 ILE A C 1
ATOM 587 O O . ILE A 1 72 ? -7.899 -4.497 5.904 1.00 96.19 72 ILE A O 1
ATOM 591 N N . PRO A 1 73 ? -7.563 -2.333 5.414 1.00 96.81 73 PRO A N 1
ATOM 592 C CA . PRO A 1 73 ? -7.184 -2.600 4.030 1.00 96.81 73 PRO A CA 1
ATOM 593 C C . PRO A 1 73 ? -5.846 -3.345 3.965 1.00 96.81 73 PRO A C 1
ATOM 595 O O . PRO A 1 73 ? -4.890 -2.962 4.638 1.00 96.81 73 PRO A O 1
ATOM 598 N N . SER A 1 74 ? -5.768 -4.379 3.129 1.00 95.88 74 SER A N 1
ATOM 599 C CA . SER A 1 74 ? -4.539 -5.140 2.871 1.00 95.88 74 SER A CA 1
ATOM 600 C C . SER A 1 74 ? -3.969 -4.871 1.479 1.00 95.88 74 SER A C 1
ATOM 602 O O . SER A 1 74 ? -2.754 -4.910 1.298 1.00 95.88 74 SER A O 1
ATOM 604 N N . VAL A 1 75 ? -4.815 -4.537 0.499 1.00 96.69 75 VAL A N 1
ATOM 605 C CA . VAL A 1 75 ? -4.398 -4.148 -0.855 1.00 96.69 75 VAL A CA 1
ATOM 606 C C . VAL A 1 75 ? -5.245 -2.973 -1.332 1.00 96.69 75 VAL A C 1
ATOM 608 O O . VAL A 1 75 ? -6.475 -3.041 -1.307 1.00 96.69 75 VAL A O 1
ATOM 611 N N . VAL A 1 76 ? -4.587 -1.914 -1.801 1.00 96.69 76 VAL A N 1
ATOM 612 C CA . VAL A 1 76 ? -5.227 -0.711 -2.347 1.00 96.69 76 VAL A CA 1
ATOM 613 C C . VAL A 1 76 ? -4.670 -0.365 -3.725 1.00 96.69 76 VAL A C 1
ATOM 615 O O . VAL A 1 76 ? -3.495 -0.599 -4.009 1.00 96.69 76 VAL A O 1
ATOM 618 N N . VAL A 1 77 ? -5.511 0.215 -4.578 1.00 97.50 77 VAL A N 1
ATOM 619 C CA . VAL A 1 77 ? -5.161 0.667 -5.931 1.00 97.50 77 VAL A CA 1
ATOM 620 C C . VAL A 1 77 ? -5.325 2.174 -6.016 1.00 97.50 77 VAL A C 1
ATOM 622 O O . VAL A 1 77 ? -6.362 2.710 -5.640 1.00 97.50 77 VAL A O 1
ATOM 625 N N . LEU A 1 78 ? -4.304 2.867 -6.516 1.00 95.75 78 LEU A N 1
ATOM 626 C CA . LEU A 1 78 ? -4.394 4.295 -6.808 1.00 95.75 78 LEU A CA 1
ATOM 627 C C . LEU A 1 78 ? -5.418 4.555 -7.916 1.00 95.75 78 LEU A C 1
ATOM 629 O O . LEU A 1 78 ? -5.377 3.892 -8.950 1.00 95.75 78 LEU A O 1
ATOM 633 N N . LYS A 1 79 ? -6.272 5.568 -7.744 1.00 94.75 79 LYS A N 1
ATOM 634 C CA . LYS A 1 79 ? -7.175 6.005 -8.821 1.00 94.75 79 LYS A CA 1
ATOM 635 C C . LYS A 1 79 ? -6.426 6.682 -9.968 1.00 94.75 79 LYS A C 1
ATOM 637 O O . LYS A 1 79 ? -6.757 6.489 -11.135 1.00 94.75 79 LYS A O 1
ATOM 642 N N . ASP A 1 80 ? -5.384 7.437 -9.632 1.00 93.06 80 ASP A N 1
ATOM 643 C CA . ASP A 1 80 ? -4.556 8.138 -10.607 1.00 93.06 80 ASP A CA 1
ATOM 644 C C . ASP A 1 80 ? -3.321 7.320 -10.990 1.00 93.06 80 ASP A C 1
ATOM 646 O O . ASP A 1 80 ? -2.567 6.835 -10.143 1.00 93.06 80 ASP A O 1
ATOM 650 N N . TYR A 1 81 ? -3.077 7.211 -12.297 1.00 91.75 81 TYR A N 1
ATOM 651 C CA . TYR A 1 81 ? -1.927 6.482 -12.816 1.00 91.75 81 TYR A CA 1
ATOM 652 C C . TYR A 1 81 ? -0.617 7.242 -12.581 1.00 91.75 81 TYR A C 1
ATOM 654 O O . TYR A 1 81 ? -0.369 8.314 -13.144 1.00 91.75 81 TYR A O 1
ATOM 662 N N . IL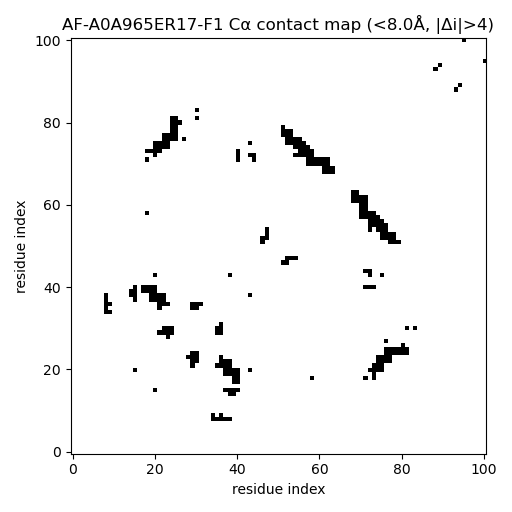E A 1 82 ? 0.295 6.620 -11.839 1.00 89.38 82 ILE A N 1
ATOM 663 C CA . ILE A 1 82 ? 1.652 7.117 -11.636 1.00 89.38 82 ILE A CA 1
ATOM 664 C C . ILE A 1 82 ? 2.581 6.497 -12.680 1.00 89.38 82 ILE A C 1
ATOM 666 O O . ILE A 1 82 ? 2.780 5.288 -12.726 1.00 89.38 82 ILE A O 1
ATOM 670 N N . LYS A 1 83 ? 3.239 7.339 -13.488 1.00 88.38 83 LYS A N 1
ATOM 671 C CA . LYS A 1 83 ? 4.281 6.894 -14.432 1.00 88.38 83 LYS A CA 1
ATOM 672 C C . LYS A 1 83 ? 5.532 6.411 -13.671 1.00 88.38 83 LYS A C 1
ATOM 674 O O . LYS A 1 83 ? 6.149 7.241 -12.990 1.00 88.38 83 LYS A O 1
ATOM 679 N N . PRO A 1 84 ? 5.952 5.135 -13.810 1.00 81.62 84 PRO A N 1
ATOM 680 C CA . PRO A 1 84 ? 7.196 4.646 -13.216 1.00 81.62 84 PRO A CA 1
ATOM 681 C C . PRO A 1 84 ? 8.424 5.321 -13.838 1.00 81.62 84 PRO A C 1
ATOM 683 O O . PRO A 1 84 ? 8.432 5.663 -15.026 1.00 81.62 84 PRO A O 1
ATOM 686 N N . GLN A 1 85 ? 9.488 5.503 -13.054 1.00 77.00 85 GLN A N 1
ATOM 687 C CA . GLN A 1 85 ? 10.751 6.007 -13.592 1.00 77.00 85 GLN A CA 1
ATOM 688 C C . GLN A 1 85 ? 11.434 4.932 -14.440 1.00 77.00 85 GLN A C 1
ATOM 690 O O . GLN A 1 85 ? 11.668 3.819 -13.985 1.00 77.00 85 GLN A O 1
ATOM 695 N N . LYS A 1 86 ? 11.810 5.287 -15.674 1.00 77.62 86 LYS A N 1
ATOM 696 C CA . LYS A 1 86 ? 12.533 4.375 -16.578 1.00 77.62 86 LYS A CA 1
ATOM 697 C C . LYS A 1 86 ? 13.990 4.135 -16.168 1.00 77.62 86 LYS A C 1
ATOM 699 O O . LYS A 1 86 ? 14.596 3.179 -16.633 1.00 77.62 86 LYS A O 1
ATOM 704 N N . ARG A 1 87 ? 14.577 5.031 -15.370 1.00 81.00 87 ARG A N 1
ATOM 705 C CA . ARG A 1 87 ? 15.979 4.951 -14.943 1.00 81.00 87 ARG A CA 1
ATOM 706 C C . ARG A 1 87 ? 16.032 4.546 -13.479 1.00 81.00 87 ARG A C 1
ATOM 708 O O . ARG A 1 87 ? 15.506 5.262 -12.633 1.00 81.00 87 ARG A O 1
ATOM 715 N N . VAL A 1 88 ? 16.684 3.424 -13.203 1.00 80.31 88 VAL A N 1
ATOM 716 C CA . VAL A 1 88 ? 17.006 3.000 -11.839 1.00 80.31 88 VAL A CA 1
ATOM 717 C C . VAL A 1 88 ? 18.176 3.822 -11.303 1.00 80.31 88 VAL A C 1
ATOM 719 O O . VAL A 1 88 ? 19.111 4.144 -12.037 1.00 80.31 88 VAL A O 1
ATOM 722 N N . ALA A 1 89 ? 18.125 4.187 -10.022 1.00 81.75 89 ALA A N 1
ATOM 723 C CA . ALA A 1 89 ? 19.221 4.903 -9.381 1.00 81.75 89 ALA A CA 1
ATOM 724 C C . ALA A 1 89 ? 20.448 3.987 -9.241 1.00 81.75 89 ALA A C 1
ATOM 726 O O . ALA A 1 89 ? 20.322 2.838 -8.811 1.00 81.75 89 ALA A O 1
ATOM 727 N N . PHE A 1 90 ? 21.635 4.501 -9.562 1.00 84.44 90 PHE A N 1
ATOM 728 C CA . PHE A 1 90 ? 22.891 3.774 -9.386 1.00 84.44 90 PHE A CA 1
ATOM 729 C C . PHE A 1 90 ? 23.324 3.833 -7.915 1.00 84.44 90 PHE A C 1
ATOM 731 O O . PHE A 1 90 ? 24.041 4.736 -7.490 1.00 84.44 90 PHE A O 1
ATOM 738 N N . THR A 1 91 ? 22.815 2.898 -7.11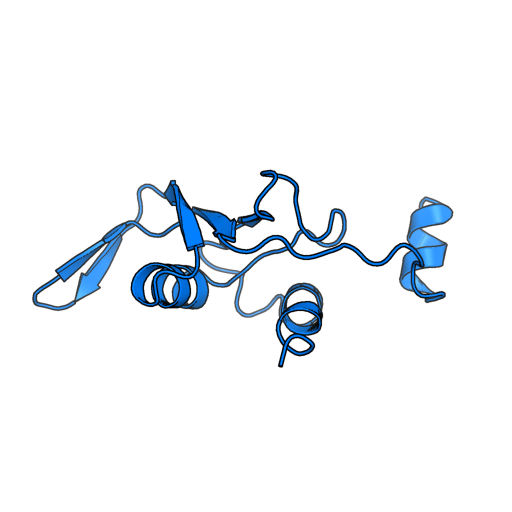4 1.00 84.50 91 THR A N 1
ATOM 739 C CA . THR A 1 91 ? 23.103 2.781 -5.679 1.00 84.50 91 THR A CA 1
ATOM 740 C C . THR A 1 91 ? 23.766 1.437 -5.389 1.00 84.50 91 THR A C 1
ATOM 742 O O . THR A 1 91 ? 23.538 0.462 -6.105 1.00 84.50 91 THR A O 1
ATOM 745 N N . ARG A 1 92 ? 24.563 1.358 -4.312 1.00 86.00 92 ARG A N 1
ATOM 746 C CA . ARG A 1 92 ? 25.200 0.097 -3.876 1.00 86.00 92 ARG A CA 1
ATOM 747 C C . ARG A 1 92 ? 24.182 -1.030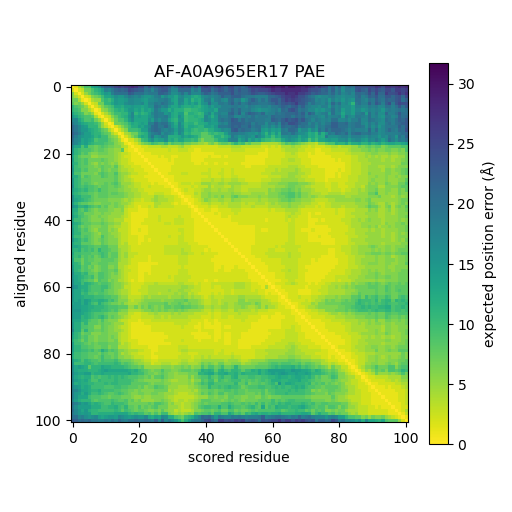 -3.691 1.00 86.00 92 ARG A C 1
ATOM 749 O O . ARG A 1 92 ? 24.433 -2.150 -4.102 1.00 86.00 92 ARG A O 1
ATOM 756 N N . PHE A 1 93 ? 23.024 -0.707 -3.120 1.00 82.75 93 PHE A N 1
ATOM 757 C CA . PHE A 1 93 ? 21.925 -1.650 -2.933 1.00 82.75 93 PHE A CA 1
ATOM 758 C C . PHE A 1 93 ? 21.404 -2.215 -4.263 1.00 82.75 93 PHE A C 1
ATOM 760 O O . PHE A 1 93 ? 21.307 -3.427 -4.410 1.00 82.75 93 PHE A O 1
ATOM 767 N N . ASN A 1 94 ? 21.142 -1.357 -5.256 1.00 84.00 94 ASN A N 1
ATOM 768 C CA . ASN A 1 94 ? 20.659 -1.802 -6.569 1.00 84.00 94 ASN A CA 1
ATOM 769 C C . ASN A 1 94 ? 21.714 -2.599 -7.350 1.00 84.00 94 ASN A C 1
ATOM 771 O O . ASN A 1 94 ? 21.357 -3.477 -8.129 1.00 84.00 94 ASN A O 1
ATOM 775 N N . LEU A 1 95 ? 23.001 -2.307 -7.141 1.00 87.44 95 LEU A N 1
ATOM 776 C CA . LEU A 1 95 ? 24.092 -3.113 -7.687 1.00 87.44 95 LEU A CA 1
ATOM 777 C C . LEU A 1 95 ? 24.125 -4.514 -7.073 1.00 87.44 95 LEU A C 1
ATOM 779 O O . LEU A 1 95 ? 24.165 -5.485 -7.816 1.00 87.44 95 LEU A O 1
ATOM 783 N N . PHE A 1 96 ? 24.030 -4.630 -5.747 1.00 87.31 96 PHE A N 1
ATOM 784 C CA . PHE A 1 96 ? 23.989 -5.938 -5.086 1.00 87.31 96 PHE A CA 1
ATOM 785 C C . PHE A 1 96 ? 22.772 -6.770 -5.491 1.00 87.31 96 PHE A C 1
ATOM 787 O O . PHE A 1 96 ? 22.891 -7.977 -5.644 1.00 87.31 96 PHE A O 1
ATOM 794 N N . LEU A 1 97 ? 21.625 -6.132 -5.742 1.00 84.25 97 LEU A N 1
ATOM 795 C CA . LEU A 1 97 ? 20.454 -6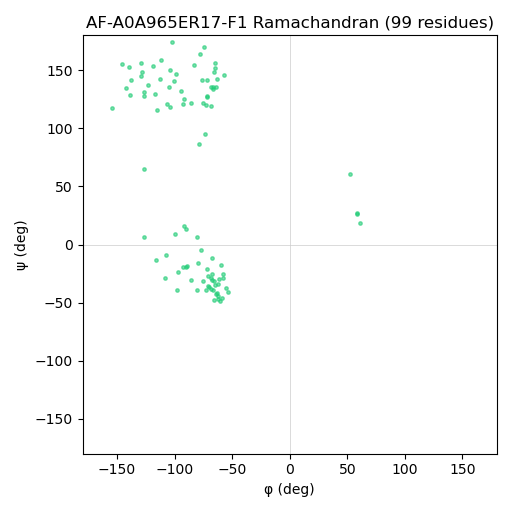.832 -6.274 1.00 84.25 97 LEU A CA 1
ATOM 796 C C . LEU A 1 97 ? 20.666 -7.386 -7.684 1.00 84.25 97 LEU A C 1
ATOM 798 O O . LEU A 1 97 ? 20.128 -8.440 -7.998 1.00 84.25 97 LEU A O 1
ATOM 802 N N . ARG A 1 98 ? 21.427 -6.686 -8.536 1.00 85.94 98 ARG A N 1
ATOM 803 C CA . ARG A 1 98 ? 21.810 -7.192 -9.863 1.00 85.94 98 ARG A CA 1
ATOM 804 C C . ARG A 1 98 ? 22.774 -8.373 -9.743 1.00 85.94 98 ARG A C 1
ATOM 806 O O . ARG A 1 98 ? 22.679 -9.298 -10.538 1.00 85.94 98 ARG A O 1
ATOM 813 N N . ASP A 1 99 ? 23.690 -8.301 -8.782 1.00 91.06 99 ASP A N 1
ATOM 814 C CA . ASP A 1 99 ? 24.781 -9.262 -8.596 1.00 91.06 99 ASP A CA 1
ATOM 815 C C . ASP A 1 99 ? 24.401 -10.443 -7.672 1.00 91.06 99 ASP A C 1
ATOM 817 O O . ASP A 1 99 ? 25.277 -11.191 -7.262 1.00 91.06 99 ASP A O 1
ATOM 821 N N . GLU A 1 100 ? 23.107 -10.622 -7.371 1.00 81.56 100 GLU A N 1
ATOM 822 C CA . GLU A 1 100 ? 22.532 -11.759 -6.622 1.00 81.56 100 GLU A CA 1
ATOM 823 C C . GLU A 1 100 ? 23.066 -11.993 -5.189 1.00 81.56 100 GLU A C 1
ATOM 825 O O . GLU A 1 100 ? 22.910 -13.090 -4.658 1.00 81.56 100 GLU A O 1
ATOM 830 N N . PHE A 1 101 ? 23.543 -10.928 -4.529 1.00 76.12 101 PHE A N 1
ATOM 831 C CA . PHE A 1 101 ? 24.128 -10.889 -3.170 1.00 76.12 101 PHE A CA 1
ATOM 832 C C . PHE A 1 101 ? 25.519 -11.519 -2.999 1.00 76.12 101 PHE A C 1
ATOM 834 O O . PHE A 1 101 ? 25.672 -12.755 -3.088 1.00 76.12 101 PHE A O 1
#

Mean predicted aligned error: 6.99 Å

Solvent-accessible surface area (backbone atoms only — not comparable to full-atom values): 6086 Å² total; per-residue (Å²): 142,79,73,67,73,75,60,53,45,79,72,50,74,78,66,34,73,62,63,44,14,40,42,22,28,51,84,74,41,62,74,31,87,80,69,53,30,47,36,28,32,68,56,49,52,52,34,42,75,68,68,49,33,48,79,77,38,61,47,99,50,71,51,74,57,100,89,48,76,44,68,37,46,35,28,35,29,30,69,66,74,71,84,74,78,91,70,80,74,95,42,74,67,56,49,39,64,74,66,73,110

Foldseek 3Di:
DPPPLVPVQVPCPPLCPPQWAQEAEQV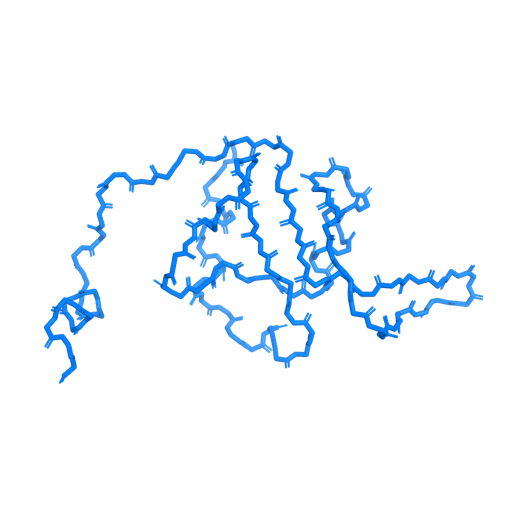RHFLDPVPTRTDRLVVVVVCVVVVQKDAPDFDPDWDDDPVDIDTRGRYIYGNDGDDHDPDDDPDPVVVCVVVVD

Radius of gyration: 15.14 Å; Cα contacts (8 Å, |Δi|>4): 146; chains: 1; bounding box: 45×30×36 Å

pLDDT: mean 84.37, std 15.58, range [39.09, 97.94]